Protein AF-A0A1H0QLJ6-F1 (afdb_monomer_lite)

pLDDT: mean 88.04, std 15.37, range [45.41, 98.44]

Foldseek 3Di:
DDPPCLLDLVVLVVVLVVLVVVLVVLVVVLVVCVVVVHDCPVSVVVSVVSVVVSVVSVVSSVVSVVVVVVVVVVVD

Radius of gyration: 16.82 Å; chains: 1; bounding box: 43×22×47 Å

Secondary structure (DSSP, 8-state):
--GGGGG-HHHHHHHHHHHHHHHHHHHHHHHHHHHTT---HHHHHHHHHHHHHHHHHHHHHHHHHHHHHHHHHH--

Sequence (76 aa):
MALEDLGDLAAVERYLKDLSKDVASQTRLVRWLTRDGRDATIEAQVLTNMRGALDALEWRAAQLRREKAGASAIDK

Structure (mmCIF, N/CA/C/O backbone):
data_AF-A0A1H0QLJ6-F1
#
_entry.id   AF-A0A1H0QLJ6-F1
#
loop_
_atom_site.group_PDB
_atom_site.id
_atom_site.type_symbol
_atom_site.label_atom_id
_atom_site.label_alt_id
_atom_site.label_comp_id
_atom_site.label_asym_id
_atom_site.label_entity_id
_atom_site.label_seq_id
_atom_site.pdbx_PDB_ins_code
_atom_site.Cartn_x
_atom_site.Cartn_y
_atom_site.Cartn_z
_atom_site.occupancy
_atom_site.B_iso_or_equiv
_atom_site.auth_seq_id
_atom_site.auth_comp_id
_atom_site.auth_asym_id
_atom_site.auth_atom_id
_atom_site.pdbx_PDB_model_num
ATOM 1 N N . MET A 1 1 ? 3.481 -15.945 -7.048 1.00 46.25 1 MET A N 1
ATOM 2 C CA . MET A 1 1 ? 4.176 -15.029 -7.975 1.00 46.25 1 MET A CA 1
ATOM 3 C C . MET A 1 1 ? 5.334 -14.448 -7.197 1.00 46.25 1 MET A C 1
ATOM 5 O O . MET A 1 1 ? 5.098 -13.865 -6.147 1.00 46.25 1 MET A O 1
ATOM 9 N N . ALA A 1 2 ? 6.553 -14.805 -7.587 1.00 45.41 2 ALA A N 1
ATOM 10 C CA . ALA A 1 2 ? 7.762 -14.550 -6.815 1.00 45.41 2 ALA A CA 1
ATOM 11 C C . ALA A 1 2 ? 8.297 -13.136 -7.091 1.00 45.41 2 ALA A C 1
ATOM 13 O O . ALA A 1 2 ? 8.075 -12.593 -8.168 1.00 45.41 2 ALA A O 1
ATOM 14 N N . LEU A 1 3 ? 9.026 -12.565 -6.126 1.00 50.28 3 LEU A N 1
ATOM 15 C CA . LEU A 1 3 ? 9.675 -11.245 -6.196 1.00 50.28 3 LEU A CA 1
ATOM 16 C C . LEU A 1 3 ? 10.650 -11.057 -7.385 1.00 50.28 3 LEU A C 1
ATOM 18 O O . LEU A 1 3 ? 11.153 -9.952 -7.580 1.00 50.28 3 LEU A O 1
ATOM 22 N N . GLU A 1 4 ? 10.911 -12.098 -8.179 1.00 54.09 4 GLU A N 1
ATOM 23 C CA . GLU A 1 4 ? 11.787 -12.064 -9.359 1.00 54.09 4 GLU A CA 1
ATOM 24 C C . GLU A 1 4 ? 11.243 -11.174 -10.498 1.00 54.09 4 GLU A C 1
ATOM 26 O O . GLU A 1 4 ? 12.023 -10.687 -11.313 1.00 54.09 4 GLU A O 1
ATOM 31 N N . ASP A 1 5 ? 9.944 -10.847 -10.502 1.00 55.91 5 ASP A N 1
ATOM 32 C CA . ASP A 1 5 ? 9.313 -9.981 -11.518 1.00 55.91 5 ASP A CA 1
ATOM 33 C C . ASP A 1 5 ? 9.546 -8.467 -11.305 1.00 55.91 5 ASP A C 1
ATOM 35 O O . ASP A 1 5 ? 9.132 -7.646 -12.124 1.00 55.91 5 ASP A O 1
ATOM 39 N N . LEU A 1 6 ? 10.240 -8.048 -10.239 1.00 60.34 6 LEU A N 1
ATOM 40 C CA . LEU A 1 6 ? 10.534 -6.624 -9.981 1.00 60.34 6 LEU A CA 1
ATOM 41 C C . LEU A 1 6 ? 11.621 -6.036 -10.908 1.00 60.34 6 LEU A C 1
ATOM 43 O O . LEU A 1 6 ? 12.017 -4.877 -10.743 1.00 60.34 6 LEU A O 1
ATOM 47 N N . GLY A 1 7 ? 12.141 -6.819 -11.857 1.00 69.06 7 GLY A N 1
ATOM 48 C CA . GLY A 1 7 ? 12.992 -6.354 -12.958 1.00 69.06 7 GLY A CA 1
ATOM 49 C C . GLY A 1 7 ? 12.214 -5.820 -14.166 1.00 69.06 7 GLY A C 1
ATOM 50 O O . GLY A 1 7 ? 12.775 -5.062 -14.953 1.00 69.06 7 GLY A O 1
ATOM 51 N N . ASP A 1 8 ? 10.932 -6.169 -14.306 1.00 86.31 8 ASP A N 1
ATOM 52 C CA . ASP A 1 8 ? 10.098 -5.749 -15.433 1.00 86.31 8 ASP A CA 1
ATOM 53 C C . ASP A 1 8 ? 9.228 -4.544 -15.053 1.00 86.31 8 ASP A C 1
ATOM 55 O O . ASP A 1 8 ? 8.358 -4.614 -14.181 1.00 86.31 8 ASP A O 1
ATOM 59 N N . LEU A 1 9 ? 9.436 -3.421 -15.747 1.00 87.69 9 LEU A N 1
ATOM 60 C CA . LEU A 1 9 ? 8.651 -2.205 -15.552 1.00 87.69 9 LEU A CA 1
ATOM 61 C C . LEU A 1 9 ? 7.149 -2.449 -15.754 1.00 87.69 9 LEU A C 1
ATOM 63 O O . LEU A 1 9 ? 6.353 -1.911 -14.990 1.00 87.69 9 LEU A O 1
ATOM 67 N N . ALA A 1 10 ? 6.752 -3.261 -16.738 1.00 88.88 10 ALA A N 1
ATOM 68 C CA . ALA A 1 10 ? 5.340 -3.521 -17.013 1.00 88.88 10 ALA A CA 1
ATOM 69 C C . ALA A 1 10 ? 4.684 -4.317 -15.874 1.00 88.88 10 ALA A C 1
ATOM 71 O O . ALA A 1 10 ? 3.560 -4.010 -15.462 1.00 88.88 10 ALA A O 1
ATOM 72 N N . ALA A 1 11 ? 5.401 -5.302 -15.324 1.00 89.31 11 ALA A N 1
ATOM 73 C CA . ALA A 1 11 ? 4.961 -6.040 -14.147 1.00 89.31 11 ALA A CA 1
ATOM 74 C C . ALA A 1 11 ? 4.832 -5.109 -12.933 1.00 89.31 11 ALA A C 1
ATOM 76 O O . ALA A 1 11 ? 3.780 -5.084 -12.291 1.00 89.31 11 ALA A O 1
ATOM 77 N N . VAL A 1 12 ? 5.849 -4.284 -12.659 1.00 90.19 12 VAL A N 1
ATOM 78 C CA . VAL A 1 12 ? 5.834 -3.318 -11.546 1.00 90.19 12 VAL A CA 1
ATOM 79 C C . VAL A 1 12 ? 4.682 -2.318 -11.681 1.00 90.19 12 VAL A C 1
ATOM 81 O O . VAL A 1 12 ? 3.968 -2.076 -10.710 1.00 90.19 12 VAL A O 1
ATOM 84 N N . GLU A 1 13 ? 4.436 -1.770 -12.872 1.00 92.00 13 GLU A N 1
ATOM 85 C CA . GLU A 1 13 ? 3.322 -0.845 -13.120 1.00 92.00 13 GLU A CA 1
ATOM 86 C C . GLU A 1 13 ? 1.954 -1.513 -12.928 1.00 92.00 13 GLU A C 1
ATOM 88 O O . GLU A 1 13 ? 1.026 -0.894 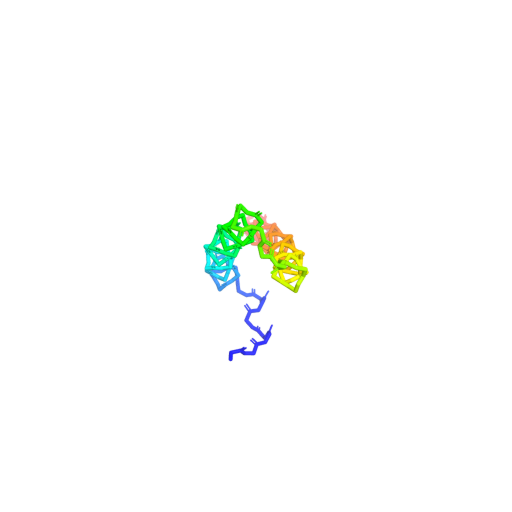-12.395 1.00 92.00 13 GLU A O 1
ATOM 93 N N . ARG A 1 14 ? 1.823 -2.789 -13.309 1.00 93.25 14 ARG A N 1
ATOM 94 C CA . ARG A 1 14 ? 0.605 -3.567 -13.062 1.00 93.25 14 ARG A CA 1
ATOM 95 C C . ARG A 1 14 ? 0.375 -3.782 -11.566 1.00 93.25 14 ARG A C 1
ATOM 97 O O . ARG A 1 14 ? -0.724 -3.502 -11.089 1.00 93.25 14 ARG A O 1
ATOM 104 N N . TYR A 1 15 ? 1.404 -4.203 -10.830 1.00 92.88 15 TYR A N 1
ATOM 105 C CA . TYR A 1 15 ? 1.328 -4.369 -9.376 1.00 92.88 15 TYR A CA 1
ATOM 106 C C . TYR A 1 15 ? 0.997 -3.056 -8.662 1.00 92.88 15 TYR A C 1
ATOM 108 O O . TYR A 1 15 ? 0.145 -3.044 -7.779 1.00 92.88 15 TYR A O 1
ATOM 116 N N . LEU A 1 16 ? 1.597 -1.940 -9.080 1.00 93.81 16 LEU A N 1
ATOM 117 C CA . LEU A 1 16 ? 1.317 -0.609 -8.534 1.00 93.81 16 LEU A CA 1
ATOM 118 C C . LEU A 1 16 ? -0.154 -0.223 -8.730 1.00 93.81 16 LEU A C 1
ATOM 120 O O . LEU A 1 16 ? -0.804 0.257 -7.799 1.00 93.81 16 LEU A O 1
ATOM 124 N N . LYS A 1 17 ? -0.708 -0.476 -9.922 1.00 95.69 17 LYS A N 1
ATOM 125 C CA . LYS A 1 17 ? -2.121 -0.213 -10.224 1.00 95.69 17 LYS A CA 1
ATOM 126 C C . LYS A 1 17 ? -3.059 -1.046 -9.354 1.00 95.69 17 LYS A C 1
ATOM 128 O O . LYS A 1 17 ? -4.071 -0.521 -8.890 1.00 95.69 17 LYS A O 1
ATOM 133 N N . ASP A 1 18 ? -2.761 -2.327 -9.171 1.00 96.44 18 ASP A N 1
ATOM 134 C CA . ASP A 1 18 ? -3.615 -3.216 -8.387 1.00 96.44 18 ASP A CA 1
ATOM 135 C C . ASP A 1 18 ? -3.511 -2.903 -6.886 1.00 96.44 18 ASP A C 1
ATOM 137 O O . ASP A 1 18 ? -4.539 -2.657 -6.255 1.00 96.44 18 ASP A O 1
ATOM 141 N N . LEU A 1 19 ? -2.300 -2.710 -6.349 1.00 95.94 19 LEU A N 1
ATOM 142 C CA . LEU A 1 19 ? -2.104 -2.307 -4.952 1.00 95.94 19 LEU A CA 1
ATOM 143 C C . LEU A 1 19 ? -2.744 -0.945 -4.642 1.00 95.94 19 LEU A C 1
ATOM 145 O O . LEU A 1 19 ? -3.307 -0.758 -3.566 1.00 95.94 19 LEU A O 1
ATOM 149 N N . SER A 1 20 ? -2.732 -0.000 -5.588 1.00 96.88 20 SER A N 1
ATOM 150 C CA . SER A 1 20 ? -3.407 1.297 -5.428 1.00 96.88 20 SER A CA 1
ATOM 151 C C . SER A 1 20 ? -4.922 1.150 -5.220 1.00 96.88 20 SER A C 1
ATOM 153 O O . SER A 1 20 ? -5.516 1.868 -4.409 1.00 96.88 20 SER A O 1
ATOM 155 N N . LYS A 1 21 ? -5.571 0.209 -5.923 1.00 97.88 21 LYS A N 1
ATOM 156 C CA . LYS A 1 21 ? -7.003 -0.089 -5.723 1.00 97.88 21 LYS A CA 1
ATOM 157 C C . LYS A 1 21 ? -7.246 -0.729 -4.361 1.00 97.88 21 LYS A C 1
ATOM 159 O O . LYS A 1 21 ? -8.232 -0.392 -3.698 1.00 97.88 21 LYS A O 1
ATOM 164 N N . ASP A 1 22 ? -6.348 -1.610 -3.940 1.00 97.19 22 ASP A N 1
ATOM 165 C CA . ASP A 1 22 ? -6.452 -2.289 -2.653 1.00 97.19 22 ASP A CA 1
ATOM 166 C C . ASP A 1 22 ? -6.266 -1.294 -1.500 1.00 97.19 22 ASP A C 1
ATOM 168 O O . ASP A 1 22 ? -7.078 -1.269 -0.578 1.00 97.19 22 ASP A O 1
ATOM 172 N N . VAL A 1 23 ? -5.296 -0.374 -1.591 1.00 98.12 23 VAL A N 1
ATOM 173 C CA . VAL A 1 23 ? -5.103 0.731 -0.630 1.00 98.12 23 VAL A CA 1
ATOM 174 C C . VAL A 1 23 ? -6.349 1.613 -0.545 1.00 98.12 23 VAL A C 1
ATOM 176 O O . VAL A 1 23 ? -6.773 1.994 0.552 1.00 98.12 23 VAL A O 1
ATOM 179 N N . ALA A 1 24 ? -6.971 1.939 -1.682 1.00 98.00 24 ALA A N 1
ATOM 180 C CA . ALA A 1 24 ? -8.204 2.722 -1.700 1.00 98.00 24 ALA A CA 1
ATOM 181 C C . ALA A 1 24 ? -9.366 1.973 -1.028 1.00 98.00 24 ALA A C 1
ATOM 183 O O . ALA A 1 24 ? -10.135 2.574 -0.274 1.00 98.00 24 ALA A O 1
ATOM 184 N N . SER A 1 25 ? -9.477 0.666 -1.263 1.00 98.19 25 SER A N 1
ATOM 185 C CA . SER A 1 25 ? -10.499 -0.193 -0.654 1.00 98.19 25 SER A CA 1
ATOM 186 C C . SER A 1 25 ? -10.288 -0.328 0.856 1.00 98.19 25 SER A C 1
ATOM 188 O O . SER A 1 25 ? -11.214 -0.071 1.627 1.00 98.19 25 SER A O 1
ATOM 190 N N . GLN A 1 26 ? -9.056 -0.591 1.294 1.00 98.19 26 GLN A N 1
ATOM 191 C CA . GLN A 1 26 ? -8.679 -0.661 2.705 1.00 98.19 26 GLN A CA 1
ATOM 192 C C . GLN A 1 26 ? -8.897 0.683 3.417 1.00 98.19 26 GLN A C 1
ATOM 194 O O . GLN A 1 26 ? -9.388 0.727 4.543 1.00 98.19 26 GLN A O 1
ATOM 199 N N . THR A 1 27 ? -8.628 1.805 2.741 1.00 98.44 27 THR A N 1
ATOM 200 C CA . THR A 1 27 ? -8.930 3.145 3.271 1.00 98.44 27 THR A CA 1
ATOM 201 C C . THR A 1 27 ? -10.428 3.325 3.528 1.00 98.44 27 THR A C 1
ATOM 203 O O . THR A 1 27 ? -10.809 3.901 4.548 1.00 98.44 27 THR A O 1
ATOM 206 N N . ARG A 1 28 ? -11.295 2.841 2.627 1.00 98.38 28 ARG A N 1
ATOM 207 C CA . ARG A 1 28 ? -12.753 2.891 2.833 1.00 98.38 28 ARG A CA 1
ATOM 208 C C . ARG A 1 28 ? -13.178 2.017 4.009 1.00 98.38 28 ARG A C 1
ATOM 210 O O . ARG A 1 28 ? -14.012 2.468 4.788 1.00 98.38 28 ARG A O 1
ATOM 217 N N . LEU A 1 29 ? -12.590 0.828 4.157 1.00 98.00 29 LEU A N 1
ATOM 218 C CA . LEU A 1 29 ? -12.861 -0.073 5.279 1.00 98.00 29 LEU A CA 1
ATOM 219 C C . LEU A 1 29 ? -12.501 0.574 6.622 1.00 98.00 29 LEU A C 1
ATOM 221 O O . LEU A 1 29 ? -13.362 0.656 7.493 1.00 98.00 29 LEU A O 1
ATOM 225 N N . VAL A 1 30 ? -11.281 1.106 6.760 1.00 98.25 30 VAL A N 1
ATOM 226 C CA . VAL A 1 30 ? -10.841 1.801 7.984 1.00 98.25 30 VAL A CA 1
ATOM 227 C C . VAL A 1 30 ? -11.792 2.947 8.321 1.00 98.25 30 VAL A C 1
ATOM 229 O O . VAL A 1 30 ? -12.286 3.033 9.439 1.00 98.25 30 VAL A O 1
ATOM 232 N N . ARG A 1 31 ? -12.131 3.793 7.337 1.00 98.12 31 ARG A N 1
ATOM 233 C CA . ARG A 1 31 ? -13.078 4.901 7.544 1.00 98.12 31 ARG A CA 1
ATOM 234 C C . ARG A 1 31 ? -14.461 4.419 7.969 1.00 98.12 31 ARG A C 1
ATOM 236 O O . ARG A 1 31 ? -15.093 5.065 8.800 1.00 98.12 31 ARG A O 1
ATOM 243 N N . TRP A 1 32 ? -14.947 3.330 7.379 1.00 98.38 32 TRP A N 1
ATOM 244 C CA . TRP A 1 32 ? -16.242 2.760 7.727 1.00 98.38 32 TRP A CA 1
ATOM 245 C C . TRP A 1 32 ? -16.248 2.230 9.164 1.00 98.38 32 TRP A C 1
ATOM 247 O O . TRP A 1 32 ? -17.146 2.605 9.911 1.00 98.38 32 TRP A O 1
ATOM 257 N N . LEU A 1 33 ? -15.227 1.465 9.568 1.00 98.06 33 LEU A N 1
ATOM 258 C CA . LEU A 1 33 ? -15.078 0.957 10.938 1.00 98.06 33 LEU A CA 1
ATOM 259 C C . LEU A 1 33 ? -15.016 2.099 11.956 1.00 98.06 33 LEU A C 1
ATOM 261 O O . LEU A 1 33 ? -15.788 2.106 12.911 1.00 98.06 33 LEU A O 1
ATOM 265 N N . THR A 1 34 ? -14.180 3.114 11.706 1.00 96.38 34 THR A N 1
ATOM 266 C CA . THR A 1 34 ? -14.082 4.292 12.580 1.00 96.38 34 THR A CA 1
ATOM 267 C C . THR A 1 34 ? -15.415 5.032 12.693 1.00 96.38 34 THR A C 1
ATOM 269 O O . THR A 1 34 ? -15.788 5.461 13.781 1.00 96.38 34 THR A O 1
ATOM 272 N N . ARG A 1 35 ? -16.162 5.171 11.588 1.00 97.81 35 ARG A N 1
ATOM 273 C CA . ARG A 1 35 ? -17.481 5.825 11.593 1.00 97.81 35 ARG A CA 1
ATOM 274 C C . ARG A 1 35 ? -18.528 5.018 12.362 1.00 97.81 35 ARG A C 1
ATOM 276 O O . ARG A 1 35 ? -19.386 5.614 12.999 1.00 97.81 35 ARG A O 1
ATOM 283 N N . ASP A 1 36 ? -18.467 3.694 12.281 1.00 97.56 36 ASP A N 1
ATOM 284 C CA . ASP A 1 36 ? -19.361 2.767 12.986 1.00 97.56 36 ASP A CA 1
ATOM 285 C C . ASP A 1 36 ? -18.996 2.614 14.479 1.00 97.56 36 ASP A C 1
ATOM 287 O O . ASP A 1 36 ? -19.650 1.878 15.209 1.00 97.56 36 ASP A O 1
ATOM 291 N N . GLY A 1 37 ? -17.940 3.297 14.947 1.00 96.88 37 GLY A N 1
ATOM 292 C CA . GLY A 1 37 ? -17.440 3.185 16.320 1.00 96.88 37 GLY A CA 1
ATOM 293 C C . GLY A 1 37 ? -16.762 1.845 16.618 1.00 96.88 37 GLY A C 1
ATOM 294 O O . GLY A 1 37 ? -16.591 1.485 17.781 1.00 96.88 37 GLY A O 1
ATOM 295 N N . ARG A 1 38 ? -16.390 1.093 15.577 1.00 97.19 38 ARG A N 1
ATOM 296 C CA . ARG A 1 38 ? -15.703 -0.194 15.688 1.00 97.19 38 ARG A CA 1
ATOM 297 C C . ARG A 1 38 ? -14.195 0.006 15.765 1.00 97.19 38 ARG A C 1
ATOM 299 O O . ARG A 1 38 ? -13.654 0.953 15.192 1.00 97.19 38 ARG A O 1
ATOM 306 N N . ASP A 1 39 ? -13.520 -0.920 16.442 1.00 96.88 39 ASP A N 1
ATOM 307 C CA . ASP A 1 39 ? -12.060 -0.972 16.421 1.00 96.88 39 ASP A CA 1
ATOM 308 C C . ASP A 1 39 ? -11.572 -1.184 14.980 1.00 96.88 39 ASP A C 1
ATOM 310 O O . ASP A 1 39 ? -12.081 -2.042 14.258 1.00 96.88 39 ASP A O 1
ATOM 314 N N . ALA A 1 40 ? -10.620 -0.349 14.570 1.00 97.12 40 ALA A N 1
ATOM 315 C CA . ALA A 1 40 ? -10.004 -0.345 13.248 1.00 97.12 40 ALA A CA 1
ATOM 316 C C . ALA A 1 40 ? -8.471 -0.415 13.340 1.00 97.12 40 ALA A C 1
ATOM 318 O O . ALA A 1 40 ? -7.782 -0.113 12.366 1.00 97.12 40 ALA A O 1
ATOM 319 N N . THR A 1 41 ? -7.917 -0.731 14.518 1.00 97.75 41 THR A N 1
ATOM 320 C CA . THR A 1 41 ? -6.473 -0.671 14.790 1.00 97.75 41 THR A CA 1
ATOM 321 C C . THR A 1 41 ? -5.690 -1.590 13.855 1.00 97.75 41 THR A C 1
ATOM 323 O O . THR A 1 41 ? -4.703 -1.170 13.247 1.00 97.75 41 THR A O 1
ATOM 326 N N . ILE A 1 42 ? -6.160 -2.828 13.678 1.00 97.56 42 ILE A N 1
ATOM 327 C CA . ILE A 1 42 ? -5.517 -3.806 12.794 1.00 97.56 42 ILE A CA 1
ATOM 328 C C . ILE A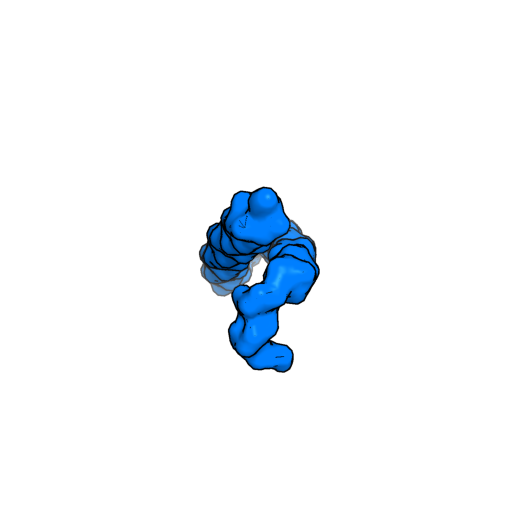 1 42 ? -5.623 -3.357 11.335 1.00 97.56 42 ILE A C 1
ATOM 330 O O . ILE A 1 42 ? -4.631 -3.351 10.610 1.00 97.56 42 ILE A O 1
ATOM 334 N N . GLU A 1 43 ? -6.797 -2.911 10.902 1.00 98.06 43 GLU A N 1
ATOM 335 C CA . GLU A 1 43 ? -7.053 -2.472 9.534 1.00 98.06 43 GLU A CA 1
ATOM 336 C C . GLU A 1 43 ? -6.265 -1.209 9.177 1.00 98.06 43 GLU A C 1
ATOM 338 O O . GLU A 1 43 ? -5.828 -1.065 8.031 1.00 98.06 43 GLU A O 1
ATOM 343 N N . ALA A 1 44 ? -6.051 -0.315 10.145 1.00 97.75 44 ALA A N 1
ATOM 344 C CA . ALA A 1 44 ? -5.213 0.870 10.010 1.00 97.75 44 ALA A CA 1
ATOM 345 C C . ALA A 1 44 ? -3.722 0.507 9.923 1.00 97.75 44 ALA A C 1
ATOM 347 O O . ALA A 1 44 ? -2.994 1.095 9.115 1.00 97.75 44 ALA A O 1
ATOM 348 N N . GLN A 1 45 ? -3.265 -0.492 10.685 1.00 98.38 45 GLN A N 1
ATOM 349 C CA . GLN A 1 45 ? -1.903 -1.014 10.561 1.00 98.38 45 GLN A CA 1
ATOM 350 C C . GLN A 1 45 ? -1.684 -1.679 9.196 1.00 98.38 45 GLN A C 1
ATOM 352 O O . GLN A 1 45 ? -0.680 -1.415 8.533 1.00 98.38 45 GLN A O 1
ATOM 357 N N . VAL A 1 46 ? -2.646 -2.483 8.733 1.00 97.88 46 VAL A N 1
ATOM 358 C CA . VAL A 1 46 ? -2.624 -3.076 7.388 1.00 97.88 46 VAL A CA 1
ATOM 359 C C . VAL A 1 46 ? -2.561 -1.980 6.325 1.00 97.88 46 VAL A C 1
ATOM 361 O O . VAL A 1 46 ? -1.692 -2.026 5.457 1.00 97.88 46 VAL A O 1
ATOM 364 N N . LEU A 1 47 ? -3.404 -0.947 6.427 1.00 98.12 47 LEU A N 1
ATOM 365 C CA . LEU A 1 47 ? -3.381 0.190 5.505 1.00 98.12 47 LEU A CA 1
ATOM 366 C C . LEU A 1 47 ? -2.017 0.895 5.481 1.00 98.12 47 LEU A C 1
ATOM 368 O O . LEU A 1 47 ? -1.541 1.282 4.415 1.00 98.12 47 LEU A O 1
ATOM 372 N N . THR A 1 48 ? -1.386 1.056 6.644 1.00 98.44 48 THR A N 1
ATOM 373 C CA . THR A 1 48 ? -0.057 1.672 6.767 1.00 98.44 48 THR A CA 1
ATOM 374 C C . THR A 1 48 ? 1.000 0.841 6.044 1.00 98.44 48 THR A C 1
ATOM 376 O O . THR A 1 48 ? 1.766 1.378 5.246 1.00 98.44 48 THR A O 1
ATOM 379 N N . ASN A 1 49 ? 0.985 -0.478 6.241 1.00 97.69 49 ASN A N 1
ATOM 380 C CA . ASN A 1 49 ? 1.907 -1.390 5.567 1.00 97.69 49 ASN A CA 1
ATOM 381 C C . ASN A 1 49 ? 1.700 -1.384 4.044 1.00 97.69 49 ASN A C 1
ATOM 383 O O . ASN A 1 49 ? 2.669 -1.351 3.290 1.00 97.69 49 ASN A O 1
ATOM 387 N N . MET A 1 50 ? 0.445 -1.365 3.581 1.00 97.81 50 MET A N 1
ATOM 388 C CA . MET A 1 50 ? 0.127 -1.306 2.151 1.00 97.81 50 MET A CA 1
ATOM 389 C C . MET A 1 50 ? 0.597 -0.000 1.504 1.00 97.81 50 MET A C 1
ATOM 391 O O . MET A 1 50 ? 1.085 -0.030 0.379 1.00 97.81 50 MET A O 1
ATOM 395 N N . ARG A 1 51 ? 0.487 1.136 2.207 1.00 97.62 51 ARG A N 1
ATOM 396 C CA . ARG A 1 51 ? 1.033 2.419 1.733 1.00 97.62 51 ARG A CA 1
ATOM 397 C C . ARG A 1 51 ? 2.552 2.372 1.611 1.00 97.62 51 ARG A C 1
ATOM 399 O O . ARG A 1 51 ? 3.066 2.728 0.563 1.00 97.62 51 ARG A O 1
ATOM 406 N N . GLY A 1 52 ? 3.252 1.831 2.609 1.00 97.19 52 GLY A N 1
ATOM 407 C CA . GLY A 1 52 ? 4.706 1.652 2.523 1.00 97.19 52 GLY A CA 1
ATOM 408 C C . GLY A 1 52 ? 5.131 0.739 1.364 1.00 97.19 52 GLY A C 1
ATOM 409 O O . GLY A 1 52 ? 6.111 1.018 0.676 1.00 97.19 52 GLY A O 1
ATOM 410 N N . ALA A 1 53 ? 4.370 -0.326 1.095 1.00 94.12 53 ALA A N 1
ATOM 411 C CA . ALA A 1 53 ? 4.603 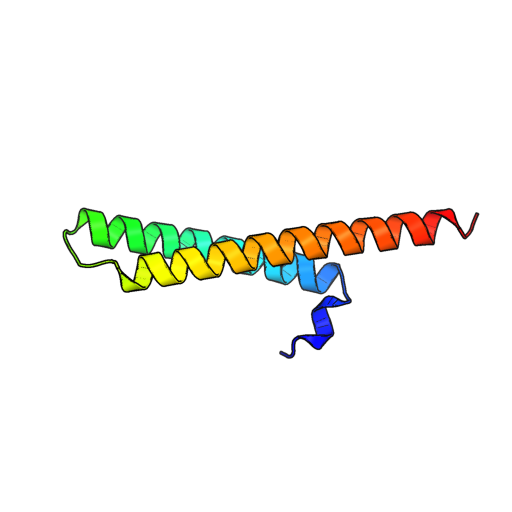-1.182 -0.068 1.00 94.12 53 ALA A CA 1
ATOM 412 C C . ALA A 1 53 ? 4.342 -0.451 -1.398 1.00 94.12 53 ALA A C 1
ATOM 414 O O . ALA A 1 53 ? 5.085 -0.648 -2.361 1.00 94.12 53 ALA A O 1
ATOM 415 N N . LEU A 1 54 ? 3.317 0.406 -1.452 1.00 95.50 54 LEU A N 1
ATOM 416 C CA . LEU A 1 54 ? 3.015 1.225 -2.623 1.00 95.50 54 LEU A CA 1
ATOM 417 C C . LEU A 1 54 ? 4.139 2.229 -2.904 1.00 95.50 54 LEU A C 1
ATOM 419 O O . LEU A 1 54 ? 4.614 2.281 -4.035 1.00 95.50 54 LEU A O 1
ATOM 423 N N . ASP A 1 55 ? 4.631 2.923 -1.877 1.00 95.31 55 ASP A N 1
ATOM 424 C CA . ASP A 1 55 ? 5.751 3.866 -1.993 1.00 95.31 55 ASP A CA 1
ATOM 425 C C . ASP A 1 55 ? 7.021 3.166 -2.519 1.00 95.31 55 ASP A C 1
ATOM 427 O O . ASP A 1 55 ? 7.720 3.674 -3.401 1.00 95.31 55 ASP A O 1
ATOM 431 N N . ALA A 1 56 ? 7.311 1.955 -2.028 1.00 93.31 56 ALA A N 1
ATOM 432 C CA . ALA A 1 56 ? 8.445 1.159 -2.498 1.00 93.31 56 ALA A CA 1
ATOM 433 C C . ALA A 1 56 ? 8.300 0.746 -3.976 1.00 93.31 56 ALA A C 1
ATOM 435 O O . ALA A 1 56 ? 9.272 0.794 -4.738 1.00 93.31 56 ALA A O 1
ATOM 436 N N . LEU A 1 57 ? 7.089 0.370 -4.403 1.00 92.50 57 LEU A N 1
ATOM 437 C CA . LEU A 1 57 ? 6.792 0.041 -5.801 1.00 92.50 57 LEU A CA 1
ATOM 438 C C . LEU A 1 57 ? 6.876 1.267 -6.713 1.00 92.50 57 LEU A C 1
ATOM 440 O O . LEU A 1 57 ? 7.423 1.167 -7.811 1.00 92.50 57 LEU A O 1
ATOM 444 N N . GLU A 1 58 ? 6.388 2.424 -6.268 1.00 94.12 58 GLU A N 1
ATOM 445 C CA . GLU A 1 58 ? 6.514 3.696 -6.987 1.00 94.12 58 GLU A CA 1
ATOM 446 C C . GLU A 1 58 ? 7.980 4.067 -7.204 1.00 94.12 58 GLU A C 1
ATOM 448 O O . GLU A 1 58 ? 8.387 4.393 -8.327 1.00 94.12 58 GLU A O 1
ATOM 453 N N . TRP A 1 59 ? 8.797 3.943 -6.155 1.00 94.19 59 TRP A N 1
ATOM 454 C CA . TRP A 1 59 ? 10.234 4.162 -6.251 1.00 94.19 59 TRP A CA 1
ATOM 455 C C . TRP A 1 59 ? 10.886 3.195 -7.245 1.00 94.19 59 TRP A C 1
ATOM 457 O O . TRP A 1 59 ? 11.647 3.628 -8.116 1.00 94.19 59 TRP A O 1
ATOM 467 N N . ARG A 1 60 ? 10.550 1.899 -7.188 1.00 91.75 60 ARG A N 1
ATOM 468 C CA . ARG A 1 60 ? 11.089 0.902 -8.126 1.00 91.75 60 ARG A CA 1
ATOM 469 C C . ARG A 1 60 ? 10.674 1.187 -9.569 1.00 91.75 60 ARG A C 1
ATOM 471 O O . ARG A 1 60 ? 11.520 1.131 -10.460 1.00 91.75 60 ARG A O 1
ATOM 478 N N . ALA A 1 61 ? 9.415 1.552 -9.804 1.00 92.00 61 ALA A N 1
ATOM 479 C CA . ALA A 1 61 ? 8.929 1.942 -11.125 1.00 92.00 61 ALA A CA 1
ATOM 480 C C . ALA A 1 61 ? 9.698 3.158 -11.665 1.00 92.00 61 ALA A C 1
ATOM 482 O O . ALA A 1 61 ? 10.061 3.200 -12.839 1.00 92.00 61 ALA A O 1
ATOM 483 N N . ALA A 1 62 ? 9.983 4.148 -10.813 1.00 92.12 62 ALA A N 1
ATOM 484 C CA . ALA A 1 62 ? 10.774 5.313 -11.194 1.00 92.12 62 ALA A CA 1
ATOM 485 C C . ALA A 1 62 ? 12.222 4.946 -11.569 1.00 92.12 62 ALA A C 1
ATOM 487 O O . ALA A 1 62 ? 12.728 5.471 -12.562 1.00 92.12 62 ALA A O 1
ATOM 488 N N . GLN A 1 63 ? 12.869 4.036 -10.831 1.00 92.81 63 GLN A N 1
ATOM 489 C CA . GLN A 1 63 ? 14.205 3.528 -11.178 1.00 92.81 63 GLN A CA 1
ATOM 490 C C . GLN A 1 63 ? 14.200 2.823 -12.537 1.00 92.81 63 GLN A C 1
ATOM 492 O O . GLN A 1 63 ? 14.949 3.209 -13.428 1.00 92.81 63 GLN A O 1
ATOM 497 N N . LEU A 1 64 ? 13.275 1.884 -12.748 1.00 91.19 64 LEU A N 1
ATOM 498 C CA . LEU A 1 64 ? 13.162 1.133 -14.002 1.00 91.19 64 LEU A CA 1
ATOM 499 C C . LEU A 1 64 ? 12.885 2.036 -15.216 1.00 91.19 64 LEU A C 1
ATOM 501 O O . LEU A 1 64 ? 13.431 1.821 -16.299 1.00 91.19 64 LEU A O 1
ATOM 505 N N . ARG A 1 65 ? 12.079 3.096 -15.052 1.00 91.38 65 ARG A N 1
ATOM 506 C CA . ARG A 1 65 ? 11.867 4.100 -16.111 1.00 91.38 65 ARG A CA 1
ATOM 507 C C . ARG A 1 65 ? 13.155 4.841 -16.467 1.00 91.38 65 ARG A C 1
ATOM 509 O O . ARG A 1 65 ? 13.401 5.079 -17.648 1.00 91.38 65 ARG A O 1
ATOM 516 N N . ARG A 1 66 ? 13.974 5.195 -15.469 1.00 90.81 66 ARG A N 1
ATOM 517 C CA . ARG A 1 66 ? 15.277 5.849 -15.683 1.00 90.81 66 ARG A CA 1
ATOM 518 C C . ARG A 1 66 ? 16.273 4.908 -16.350 1.00 90.81 66 ARG A C 1
ATOM 520 O O . ARG A 1 66 ? 16.926 5.328 -17.295 1.00 90.81 66 ARG A O 1
ATOM 527 N N . GLU A 1 67 ? 16.346 3.654 -15.910 1.00 89.56 67 GLU A N 1
ATOM 528 C CA . GLU A 1 67 ? 17.195 2.620 -16.516 1.00 89.56 67 GLU A CA 1
ATOM 529 C C . GLU A 1 67 ? 16.848 2.427 -18.000 1.00 89.56 67 GLU A C 1
ATOM 531 O O . GLU A 1 67 ? 17.728 2.495 -18.856 1.00 89.56 67 GLU A O 1
ATOM 536 N N . LYS A 1 68 ? 15.555 2.3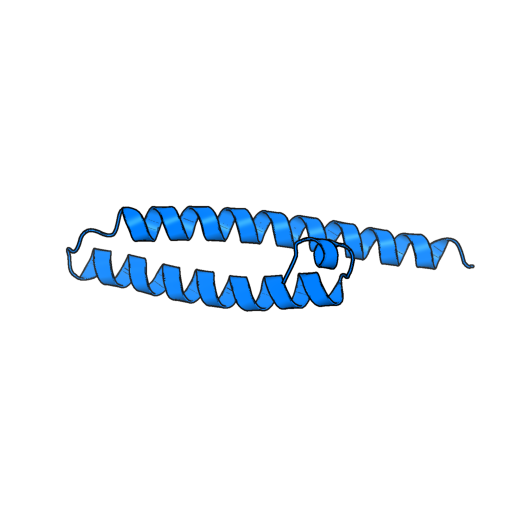03 -18.331 1.00 83.50 68 LYS A N 1
ATOM 537 C CA . LYS A 1 68 ? 15.085 2.176 -19.719 1.00 83.50 68 LYS A CA 1
ATOM 538 C C . LYS A 1 68 ? 15.400 3.412 -20.569 1.00 83.50 68 LYS A C 1
ATOM 540 O O . LYS A 1 68 ? 15.798 3.278 -21.725 1.00 83.50 68 LYS A O 1
ATOM 545 N N . ALA A 1 69 ? 15.228 4.611 -20.012 1.00 82.69 69 ALA A N 1
ATOM 546 C CA . ALA A 1 69 ? 15.542 5.859 -20.708 1.00 82.69 69 ALA A CA 1
ATOM 547 C C . ALA A 1 69 ? 17.055 6.046 -20.924 1.00 82.69 69 ALA A C 1
ATOM 549 O O . ALA A 1 69 ? 17.466 6.492 -21.992 1.00 82.69 69 ALA A O 1
ATOM 550 N N . GLY A 1 70 ? 17.875 5.681 -19.933 1.00 77.44 70 GLY A N 1
ATOM 551 C CA . GLY A 1 70 ? 19.336 5.745 -19.999 1.00 77.44 70 GLY A CA 1
ATOM 552 C C . GLY A 1 70 ? 19.933 4.719 -20.960 1.00 77.44 70 GL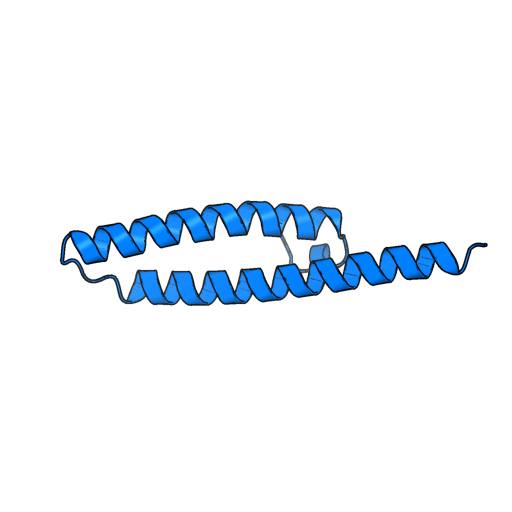Y A C 1
ATOM 553 O O . GLY A 1 70 ? 20.798 5.074 -21.751 1.00 77.44 70 GLY A O 1
ATOM 554 N N . ALA A 1 71 ? 19.419 3.484 -20.970 1.00 65.56 71 ALA A N 1
ATOM 555 C CA . ALA A 1 71 ? 19.809 2.466 -21.947 1.00 65.56 71 ALA A CA 1
ATOM 556 C C . ALA A 1 71 ? 19.511 2.927 -23.384 1.00 65.56 71 ALA A C 1
ATOM 558 O O . ALA A 1 71 ? 20.367 2.849 -24.256 1.00 65.56 71 ALA A O 1
ATOM 559 N N . SER A 1 72 ? 18.340 3.531 -23.611 1.00 60.44 72 SER A N 1
ATOM 560 C CA . SER A 1 72 ? 17.959 4.052 -24.929 1.00 60.44 72 SER A CA 1
ATOM 561 C C . SER A 1 72 ? 18.791 5.254 -25.408 1.00 60.44 72 SER A C 1
ATOM 563 O O . SER A 1 72 ? 18.692 5.614 -26.582 1.00 60.44 72 SER A O 1
ATOM 565 N N . ALA A 1 73 ? 19.556 5.908 -24.527 1.00 59.06 73 ALA A N 1
ATOM 566 C CA . ALA A 1 73 ? 20.401 7.053 -24.868 1.00 59.06 73 ALA A CA 1
ATOM 567 C C . ALA A 1 73 ? 21.834 6.656 -25.266 1.00 59.06 73 ALA A C 1
ATOM 569 O O . ALA A 1 73 ? 22.528 7.474 -25.860 1.00 59.06 73 ALA A O 1
ATOM 570 N N . ILE A 1 74 ? 22.267 5.434 -24.940 1.00 59.25 74 ILE A N 1
ATOM 571 C CA . ILE A 1 74 ? 23.620 4.927 -25.222 1.00 59.25 74 ILE A CA 1
ATOM 572 C C . ILE A 1 74 ? 23.687 4.248 -26.608 1.00 59.25 74 ILE A C 1
ATOM 574 O O . ILE A 1 74 ? 24.752 4.198 -27.211 1.00 59.25 74 ILE A O 1
ATOM 578 N N . ASP A 1 75 ? 22.551 3.7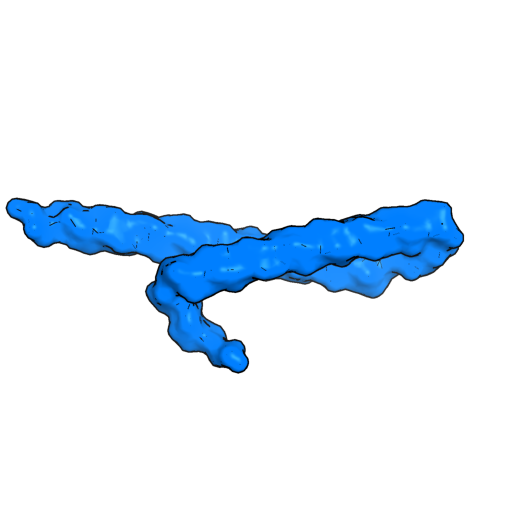96 -27.151 1.00 55.31 75 ASP A N 1
ATOM 579 C CA . ASP A 1 75 ? 22.420 3.160 -28.478 1.00 55.31 75 ASP A CA 1
ATOM 580 C C . ASP A 1 75 ? 22.284 4.151 -29.670 1.00 55.31 75 ASP A C 1
ATOM 582 O O . ASP A 1 75 ? 21.776 3.782 -30.732 1.00 55.31 75 ASP A O 1
ATOM 586 N N . LYS A 1 76 ? 22.699 5.420 -29.530 1.00 46.88 76 LYS A N 1
ATOM 587 C CA . LYS A 1 76 ? 22.709 6.428 -30.616 1.00 46.88 76 LYS A CA 1
ATOM 588 C C . LYS A 1 76 ? 24.106 6.966 -30.881 1.00 46.88 76 LYS A C 1
ATOM 590 O O . LYS A 1 76 ? 24.399 7.198 -32.074 1.00 46.88 76 LYS A O 1
#